Protein 2DT4 (pdb70)

Solvent-accessible surface area: 8906 Å² total; per-residue (Å²): 213,39,64,38,144,43,67,140,20,95,82,41,137,38,151,0,66,119,48,61,46,0,25,67,44,0,67,78,33,0,93,167,55,52,2,102,19,1,72,2,72,6,96,14,15,0,66,74,0,65,6,4,142,46,48,131,180,142,116,104,62,111,70,64,84,18,176,36,66,23,106,3,86,38,1,119,12,28,1,0,36,58,119,56,78,15,67,14,40,1,95,6,25,0,4,41,168,133,56,103,82,80,40,22,27,0,48,67,1,76,0,87,47,0,82,0,62,0,18,3,38,95,65,58,182,35,45,15,118,121,47,159,102,43,48,21,62,89,136,125,96,171,215

Radius of gyration: 15.53 Å; Cα contacts (8 Å, |Δi|>4): 347; chains: 1; bounding box: 41×27×38 Å

Organism: Pyrococcus horikoshii (strain ATCC 700860 / DSM 12428 / JCM 9974 / NBRC 100139 / OT-3) (NCBI:txid70601)

Structure (mmCIF, N/CA/C/O backbone):
data_2DT4
#
_entry.id   2DT4
#
_cell.length_a   53.922
_cell.length_b   53.922
_cell.length_c   159.181
_cell.angle_alpha   90.00
_cell.angle_beta   90.00
_cell.angle_gamma   120.00
#
_symmetry.space_group_name_H-M   'P 63 2 2'
#
loop_
_entity.id
_entity.type
_entity.pdbx_description
1 polymer 'Hypothetical protein PH0802'
2 non-polymer GLYCEROL
3 water water
#
loop_
_atom_site.group_PDB
_atom_site.id
_atom_site.type_symbol
_atom_site.label_atom_id
_atom_site.label_alt_id
_atom_site.label_comp_id
_atom_site.label_asym_id
_atom_site.label_entity_id
_atom_site.label_seq_id
_atom_site.pdbx_PDB_ins_code
_atom_site.Cartn_x
_atom_site.Cartn_y
_atom_site.Cartn_z
_atom_site.occupancy
_atom_site.B_iso_or_equiv
_atom_site.auth_seq_id
_atom_site.auth_comp_id
_atom_site.auth_asym_id
_atom_site.auth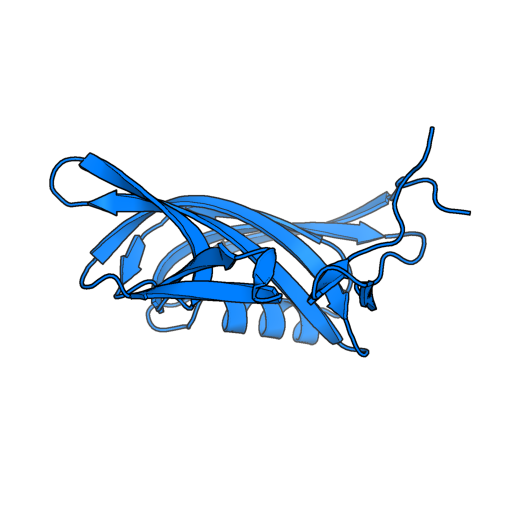_atom_id
_atom_site.pdbx_PDB_model_num
ATOM 1 N N . MET A 1 1 ? 20.089 44.926 77.313 1.00 27.09 1 MET A N 1
ATOM 2 C CA . MET A 1 1 ? 20.415 43.851 76.340 1.00 26.73 1 MET A CA 1
ATOM 3 C C . MET A 1 1 ? 19.127 43.197 75.855 1.00 24.59 1 MET A C 1
ATOM 4 O O . MET A 1 1 ? 18.278 42.860 76.688 1.00 26.24 1 MET A O 1
ATOM 9 N N . VAL A 1 2 ? 19.085 42.858 74.594 1.00 21.40 2 VAL A N 1
ATOM 10 C CA . VAL A 1 2 ? 17.918 42.169 74.047 1.00 19.00 2 VAL A CA 1
ATOM 11 C C . VAL A 1 2 ? 17.943 40.702 74.485 1.00 17.21 2 VAL A C 1
ATOM 12 O O . VAL A 1 2 ? 18.937 40.016 74.302 1.00 17.48 2 VAL A O 1
ATOM 16 N N . THR A 1 3 ? 16.863 40.223 75.082 1.00 14.74 3 THR A N 1
ATOM 17 C CA . THR A 1 3 ? 16.714 38.789 75.317 1.00 14.37 3 THR A CA 1
ATOM 18 C C . THR A 1 3 ? 15.623 38.146 74.489 1.00 13.36 3 THR A C 1
ATOM 19 O O . THR A 1 3 ? 15.629 36.953 74.330 1.00 15.42 3 THR A O 1
ATOM 23 N N . GLY A 1 4 ? 14.651 38.924 74.037 1.00 12.55 4 GLY A N 1
ATOM 24 C CA . GLY A 1 4 ? 13.551 38.388 73.291 1.00 11.55 4 GLY A CA 1
ATOM 25 C C . GLY A 1 4 ? 12.538 37.627 74.115 1.00 11.03 4 GLY A C 1
ATOM 26 O O . GLY A 1 4 ? 11.608 37.082 73.531 1.00 10.32 4 GLY A O 1
ATOM 27 N N . MET A 1 5 ? 12.696 37.585 75.445 1.00 11.15 5 MET A N 1
ATOM 28 C CA . MET A 1 5 ? 11.814 36.781 76.289 1.00 12.04 5 MET A CA 1
ATOM 29 C C . MET A 1 5 ? 10.766 37.686 76.965 1.00 11.48 5 MET A C 1
ATOM 30 O O . MET A 1 5 ? 11.074 38.776 77.500 1.00 12.44 5 MET A O 1
ATOM 35 N N . PHE A 1 6 ? 9.524 37.219 76.920 1.00 9.62 6 PHE A N 1
ATOM 36 C CA . PHE A 1 6 ? 8.372 37.950 77.427 1.00 9.65 6 PHE A CA 1
ATOM 37 C C . PHE A 1 6 ? 7.458 37.035 78.226 1.00 10.01 6 PHE A C 1
ATOM 38 O O . PHE A 1 6 ? 7.483 35.810 78.080 1.00 10.94 6 PHE A O 1
ATOM 46 N N . SER A 1 7 ? 6.626 37.646 79.059 1.00 9.56 7 SER A N 1
ATOM 47 C CA . SER A 1 7 ? 5.574 36.922 79.728 1.00 10.29 7 SER A CA 1
ATOM 48 C C . SER A 1 7 ? 4.284 37.057 78.936 1.00 9.93 7 SER A C 1
ATOM 49 O O . SER A 1 7 ? 4.080 38.007 78.147 1.00 9.97 7 SER A O 1
ATOM 52 N N . LEU A 1 8 ? 3.386 36.118 79.158 1.00 9.46 8 LEU A N 1
ATOM 53 C CA . LEU A 1 8 ? 2.112 36.120 78.431 1.00 9.54 8 LEU A CA 1
ATOM 54 C C . LEU A 1 8 ? 1.152 37.056 79.160 1.00 9.92 8 LEU A C 1
ATOM 55 O O . LEU A 1 8 ? 0.816 36.837 80.336 1.00 12.40 8 LEU A O 1
ATOM 60 N N . GLY A 1 9 ? 0.745 38.110 78.475 1.00 9.29 9 GLY A N 1
ATOM 61 C CA . GLY A 1 9 ? -0.289 38.990 78.961 1.00 8.52 9 GLY A CA 1
ATOM 62 C C . GLY A 1 9 ? -1.669 38.547 78.572 1.00 8.10 9 GLY A C 1
ATOM 63 O O . GLY A 1 9 ? -1.956 37.348 78.501 1.00 8.73 9 GLY A O 1
ATOM 64 N N . ARG A 1 10 ? -2.523 39.528 78.313 1.00 7.43 10 ARG A N 1
ATOM 65 C CA . ARG A 1 10 ? -3.916 39.295 77.989 1.00 7.76 10 ARG A CA 1
ATOM 66 C C . ARG A 1 10 ? -4.036 38.604 76.640 1.00 7.63 10 ARG A C 1
ATOM 67 O O . ARG A 1 10 ? -3.217 38.825 75.740 1.00 8.20 10 ARG A O 1
ATOM 75 N N . THR A 1 11 ? -5.056 37.773 76.539 1.00 7.96 11 THR A N 1
ATOM 76 C CA . THR A 1 11 ? -5.322 36.932 75.368 1.00 7.58 11 THR A CA 1
ATOM 77 C C . THR A 1 11 ? -6.726 37.252 74.811 1.00 6.77 11 THR A C 1
ATOM 78 O O . THR A 1 11 ? -7.682 37.396 75.570 1.00 7.61 11 THR A O 1
ATOM 82 N N . TYR A 1 12 ? -6.855 37.360 73.483 1.00 7.27 12 TYR A N 1
ATOM 83 C CA . TYR A 1 12 ? -8.098 37.740 72.847 1.00 7.54 12 TYR A CA 1
ATOM 84 C C . TYR A 1 12 ? -8.412 36.949 71.575 1.00 7.95 12 TYR A C 1
ATOM 85 O O . TYR A 1 12 ? -7.514 36.512 70.859 1.00 7.74 12 TYR A O 1
ATOM 94 N N . LEU A 1 13 ? -9.699 36.781 71.310 1.00 7.99 13 LEU A N 1
ATOM 95 C CA . LEU A 1 13 ? -10.200 36.147 70.099 1.00 7.19 13 LEU A CA 1
ATOM 96 C C . LEU A 1 13 ? -11.500 36.851 69.775 1.00 7.88 13 LEU A C 1
ATOM 97 O O . LEU A 1 13 ? -12.387 36.889 70.625 1.00 8.75 13 LEU A O 1
ATOM 102 N N . PHE A 1 14 ? -11.591 37.430 68.580 1.00 7.58 14 PHE A N 1
ATOM 103 C CA . PHE A 1 14 ? -12.727 38.287 68.250 1.00 7.63 14 PHE A CA 1
ATOM 104 C C . PHE A 1 14 ? -12.959 38.381 66.764 1.00 8.54 14 PHE A C 1
ATOM 105 O O . PHE A 1 14 ? -12.043 38.140 65.940 1.00 8.27 14 PHE A O 1
ATOM 113 N N . ARG A 1 15 ? -14.191 38.762 66.431 1.00 8.65 15 ARG A N 1
ATOM 114 C CA . ARG A 1 15 ? -14.536 39.118 65.080 1.00 8.92 15 ARG A CA 1
ATOM 115 C C . ARG A 1 15 ? -14.557 40.614 64.907 1.00 9.33 15 ARG A C 1
ATOM 116 O O . ARG A 1 15 ? -15.224 41.330 65.646 1.00 8.75 15 ARG A O 1
ATOM 124 N N . VAL A 1 16 ? -13.822 41.063 63.901 1.00 9.04 16 VAL A N 1
ATOM 125 C CA . VAL A 1 16 ? -13.753 42.463 63.545 1.00 9.28 16 VAL A CA 1
ATOM 126 C C . VAL A 1 16 ? -15.007 42.822 62.732 1.00 8.84 16 VAL A C 1
ATOM 127 O O . VAL A 1 16 ? -15.338 42.116 61.788 1.00 9.44 16 VAL A O 1
ATOM 131 N N . PRO A 1 17 ? -15.701 43.918 63.068 1.00 10.46 17 PRO A N 1
ATOM 132 C CA . PRO A 1 17 ? -16.876 44.317 62.290 1.00 11.86 17 PRO A CA 1
ATOM 133 C C . PRO A 1 17 ? -16.628 44.512 60.796 1.00 11.87 17 PRO A C 1
ATOM 134 O O . PRO A 1 17 ? -15.590 45.030 60.383 1.00 10.87 17 PRO A O 1
ATOM 138 N N . GLU A 1 18 ? -17.623 44.112 60.001 1.00 12.26 18 GLU A N 1
ATOM 139 C CA . GLU A 1 18 ? -17.642 44.380 58.564 1.00 12.86 18 GLU A CA 1
ATOM 140 C C . GLU A 1 18 ? -17.399 45.873 58.316 1.00 13.00 18 GLU A C 1
ATOM 141 O O . GLU A 1 18 ? -18.040 46.747 58.932 1.00 13.37 18 GLU A O 1
ATOM 147 N N . GLY A 1 19 ? -16.540 46.128 57.332 1.00 12.60 19 GLY A N 1
ATOM 148 C CA . GLY A 1 19 ? -16.239 47.490 56.932 1.00 12.63 19 GLY A CA 1
ATOM 149 C C . GLY A 1 19 ? -15.094 48.197 57.606 1.00 12.46 19 GLY A C 1
ATOM 150 O O . GLY A 1 19 ? -14.652 49.258 57.114 1.00 13.68 19 GLY A O 1
ATOM 151 N N . GLU A 1 20 ? -14.543 47.588 58.664 1.00 11.51 20 GLU A N 1
ATOM 152 C CA . GLU A 1 20 ? -13.366 48.193 59.285 1.00 11.56 20 GLU A CA 1
ATOM 153 C C . GLU A 1 20 ? -12.214 47.955 58.340 1.00 11.05 20 GLU A C 1
ATOM 154 O O . GLU A 1 20 ? -12.192 46.917 57.635 1.00 10.92 20 GLU A O 1
ATOM 160 N N . GLU A 1 21 ? -11.189 48.789 58.483 1.00 10.54 21 GLU A N 1
ATOM 161 C CA . GLU A 1 21 ? -9.929 48.520 57.785 1.00 10.05 21 GLU A CA 1
ATOM 162 C C . GLU A 1 21 ? -9.157 47.746 58.852 1.00 10.10 21 GLU A C 1
ATOM 163 O O . GLU A 1 21 ? -9.046 48.184 60.000 1.00 9.67 21 GLU A O 1
ATOM 169 N N . LEU A 1 22 ? -8.749 46.526 58.468 1.00 9.28 22 LEU A N 1
ATOM 170 C CA . LEU A 1 22 ? -8.166 45.621 59.463 1.00 9.70 22 LEU A CA 1
ATOM 171 C C . LEU A 1 22 ? -7.001 46.144 60.326 1.00 9.70 22 LEU A C 1
ATOM 172 O O . LEU A 1 22 ? -7.002 45.966 61.555 1.00 9.03 22 LEU A O 1
ATOM 177 N N . LEU A 1 23 ? -5.985 46.727 59.692 1.00 9.51 23 LEU A N 1
ATOM 178 C CA . LEU A 1 23 ? -4.815 47.224 60.430 1.00 10.47 23 LEU A CA 1
ATOM 179 C C . LEU A 1 23 ? -5.229 48.330 61.389 1.00 9.98 23 LEU A C 1
ATOM 180 O O . LEU A 1 23 ? -4.810 48.347 62.556 1.00 10.64 23 LEU A O 1
ATOM 185 N N . THR A 1 24 ? -6.100 49.211 60.903 1.00 9.98 24 THR A N 1
ATOM 186 C CA . THR A 1 24 ? -6.615 50.314 61.694 1.00 10.08 24 THR A CA 1
ATOM 187 C C . THR A 1 24 ? -7.344 49.803 62.904 1.00 10.00 24 THR A C 1
ATOM 188 O O . THR A 1 24 ? -7.098 50.265 64.011 1.00 10.10 24 THR A O 1
ATOM 192 N N . TYR A 1 25 ? -8.214 48.814 62.730 1.00 9.64 25 TYR A N 1
ATOM 193 C CA . TYR A 1 25 ? -8.976 48.290 63.852 1.00 9.21 25 TYR A CA 1
ATOM 194 C C . TYR A 1 25 ? -8.044 47.675 64.893 1.00 8.85 25 TYR A C 1
ATOM 195 O O . TYR A 1 25 ? -8.189 47.908 66.072 1.00 9.48 25 TYR A O 1
ATOM 204 N N . ILE A 1 26 ? -7.057 46.904 64.450 1.00 8.36 26 ILE A N 1
ATOM 205 C CA . ILE A 1 26 ? -6.208 46.215 65.404 1.00 8.86 26 ILE A CA 1
ATOM 206 C C . ILE A 1 26 ? -5.433 47.281 66.193 1.00 9.16 26 ILE A C 1
ATOM 207 O O . ILE A 1 26 ? -5.314 47.158 67.401 1.00 8.88 26 ILE A O 1
ATOM 212 N N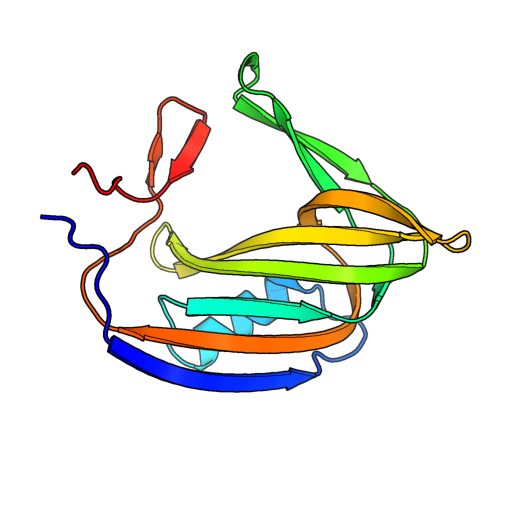 . LYS A 1 27 ? -4.946 48.329 65.521 1.00 9.60 27 LYS A N 1
ATOM 213 C CA . LYS A 1 27 ? -4.271 49.446 66.192 1.00 9.20 27 LYS A CA 1
ATOM 214 C C . LYS A 1 27 ? -5.172 50.111 67.236 1.00 8.66 27 LYS A C 1
ATOM 215 O O . LYS A 1 27 ? -4.769 50.310 68.398 1.00 9.27 27 LYS A O 1
ATOM 221 N N . ASN A 1 28 ? -6.405 50.428 66.836 1.00 8.98 28 ASN A N 1
ATOM 222 C CA . ASN A 1 28 ? -7.343 51.088 67.735 1.00 9.18 28 ASN A CA 1
ATOM 223 C C . ASN A 1 28 ? -7.738 50.201 68.927 1.00 9.18 28 ASN A C 1
ATOM 224 O O . ASN A 1 28 ? -7.941 50.683 70.059 1.00 9.81 28 ASN A O 1
ATOM 229 N N . PHE A 1 29 ? -7.896 48.911 68.653 1.00 9.02 29 PHE A N 1
ATOM 230 C CA . PHE A 1 29 ? -8.121 47.919 69.704 1.00 9.32 29 PHE A CA 1
ATOM 231 C C . PHE A 1 29 ? -6.958 48.005 70.743 1.00 8.80 29 PHE A C 1
ATOM 232 O O . PHE A 1 29 ? -7.203 48.085 71.959 1.00 8.73 29 PHE A O 1
ATOM 240 N N . CYS A 1 30 ? -5.716 47.943 70.275 1.00 8.73 30 CYS A N 1
ATOM 241 C CA . CYS A 1 30 ? -4.581 47.963 71.169 1.00 9.29 30 CYS A CA 1
ATOM 242 C C . CYS A 1 30 ? -4.530 49.298 71.916 1.00 10.60 30 CYS A C 1
ATOM 243 O O . CYS A 1 30 ? -4.220 49.309 73.079 1.00 9.98 30 CYS A O 1
ATOM 246 N N . LYS A 1 31 ? -4.863 50.411 71.264 1.00 11.02 31 LYS A N 1
ATOM 247 C CA . LYS A 1 31 ? -4.877 51.691 71.986 1.00 11.43 31 LYS A CA 1
ATOM 248 C C . LYS A 1 31 ? -5.859 51.683 73.130 1.00 12.06 31 LYS A C 1
ATOM 249 O O . LYS A 1 31 ? -5.528 52.125 74.250 1.00 13.47 31 LYS A O 1
ATOM 255 N N . LYS A 1 32 ? -7.050 51.168 72.866 1.00 12.32 32 LYS A N 1
ATOM 256 C CA . LYS A 1 32 ? -8.087 51.083 73.860 1.00 13.06 32 LYS A CA 1
ATOM 257 C C . LYS A 1 32 ? -7.667 50.200 75.022 1.00 12.06 32 LYS A C 1
ATOM 258 O O . LYS A 1 32 ? -7.864 50.555 76.189 1.00 13.11 32 LYS A O 1
ATOM 264 N N . GLU A 1 33 ? -7.078 49.052 74.718 1.00 10.55 33 GLU A N 1
ATOM 265 C CA . GLU A 1 33 ? -6.708 48.089 75.755 1.00 11.16 33 GLU A CA 1
ATOM 266 C C . GLU A 1 33 ? -5.395 48.417 76.451 1.00 10.86 33 GLU A C 1
ATOM 267 O O . GLU A 1 33 ? -5.017 47.744 77.414 1.00 10.92 33 GLU A O 1
ATOM 273 N N . GLY A 1 34 ? -4.664 49.397 75.957 1.00 9.85 34 GLY A N 1
ATOM 274 C CA . GLY A 1 34 ? -3.333 49.656 76.473 1.00 10.37 34 GLY A CA 1
ATOM 275 C C . GLY A 1 34 ? -2.342 48.535 76.168 1.00 10.37 34 GLY A C 1
ATOM 276 O O . GLY A 1 34 ? -1.490 48.183 77.001 1.00 11.31 34 GLY A O 1
ATOM 277 N N . ILE A 1 35 ? -2.457 47.950 74.971 1.00 9.96 35 ILE A N 1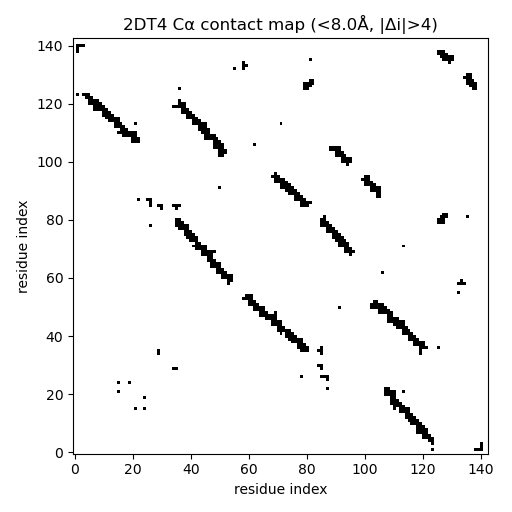
ATOM 278 C CA . ILE A 1 35 ? -1.518 46.943 74.523 1.00 9.69 35 ILE A CA 1
ATOM 279 C C . ILE A 1 35 ? -0.415 47.590 73.709 1.00 9.70 35 ILE A C 1
ATOM 280 O O . ILE A 1 35 ? -0.689 48.369 72.782 1.00 10.26 35 ILE A O 1
ATOM 285 N N . GLU A 1 36 ? 0.814 47.265 74.043 1.00 10.04 36 GLU A N 1
ATOM 286 C CA . GLU A 1 36 ? 1.973 47.781 73.349 1.00 11.46 36 GLU A CA 1
ATOM 287 C C . GLU A 1 36 ? 2.639 46.724 72.485 1.00 11.38 36 GLU A C 1
ATOM 288 O O . GLU A 1 36 ? 3.155 47.058 71.398 1.00 12.06 36 GLU A O 1
ATOM 294 N N . THR A 1 37 ? 2.695 45.481 72.978 1.00 9.54 37 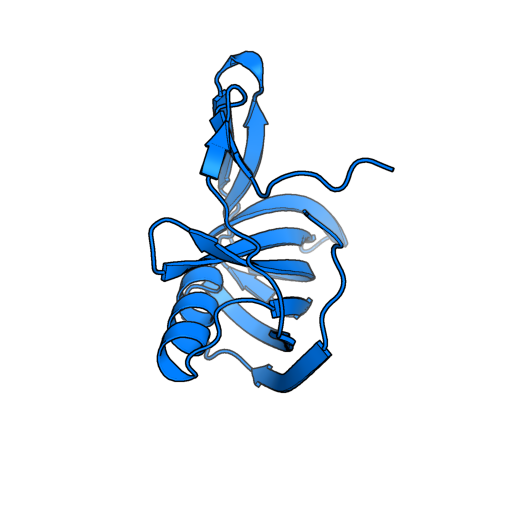THR A N 1
ATOM 295 C CA . THR A 1 37 ? 3.342 44.385 72.262 1.00 9.33 37 THR A CA 1
ATOM 296 C C . THR A 1 37 ? 2.414 43.177 72.186 1.00 8.83 37 THR A C 1
ATOM 297 O O . THR A 1 37 ? 1.861 42.780 73.187 1.00 8.47 37 THR A O 1
ATOM 301 N N . ALA A 1 38 ? 2.301 42.567 71.012 1.00 7.96 38 ALA A N 1
ATOM 302 C CA . ALA A 1 38 ? 1.455 41.389 70.844 1.00 8.15 38 ALA A CA 1
ATOM 303 C C . ALA A 1 38 ? 1.828 40.639 69.583 1.00 7.71 38 ALA A C 1
ATOM 304 O O . ALA A 1 38 ? 2.519 41.150 68.708 1.00 7.37 38 ALA A O 1
ATOM 306 N N . ILE A 1 39 ? 1.234 39.466 69.472 1.00 7.36 39 ILE A N 1
ATOM 307 C CA . ILE A 1 39 ? 1.368 38.657 68.274 1.00 8.30 39 ILE A CA 1
ATOM 308 C C . ILE A 1 39 ? -0.080 38.457 67.846 1.00 7.85 39 ILE A C 1
ATOM 309 O O . ILE A 1 39 ? -1.014 38.437 68.668 1.00 8.52 39 ILE A O 1
ATOM 314 N N . ILE A 1 40 ? -0.282 38.362 66.537 1.00 8.68 40 ILE A N 1
ATOM 315 C CA . ILE A 1 40 ? -1.596 38.185 65.949 1.00 8.79 40 ILE A CA 1
ATOM 316 C C . ILE A 1 40 ? -1.619 37.073 64.919 1.00 9.35 40 ILE A C 1
ATOM 317 O O . ILE A 1 40 ? -0.642 36.820 64.200 1.00 9.13 40 ILE A O 1
ATOM 322 N N . ASN A 1 41 ? -2.802 36.503 64.774 1.00 8.93 41 ASN A N 1
ATOM 323 C CA . ASN A 1 41 ? -2.987 35.514 63.713 1.00 10.92 41 ASN A CA 1
ATOM 324 C C . ASN A 1 41 ? -4.463 35.622 63.392 1.00 10.95 41 ASN A C 1
ATOM 325 O O . ASN A 1 41 ? -5.246 36.011 64.243 1.00 11.99 41 ASN A O 1
ATOM 330 N N . GLY A 1 42 ? -4.843 35.351 62.161 1.00 9.70 42 GLY A N 1
ATOM 331 C CA . GLY A 1 42 ? -6.248 35.297 61.847 1.00 11.12 42 GLY A CA 1
ATOM 332 C C . GLY A 1 42 ? -6.572 34.877 60.428 1.00 9.05 42 GLY A C 1
ATOM 333 O O . GLY A 1 42 ? -5.689 34.622 59.620 1.00 6.76 42 GLY A O 1
ATOM 334 N N . ILE A 1 43 ? -7.876 34.776 60.204 1.00 8.80 43 ILE A N 1
ATOM 335 C CA . ILE A 1 43 ? -8.483 34.357 58.949 1.00 8.71 43 ILE A CA 1
ATOM 336 C C . ILE A 1 43 ? -9.739 35.173 58.694 1.00 9.25 43 ILE A C 1
ATOM 337 O O . ILE A 1 43 ? -10.244 35.889 59.564 1.00 9.63 43 ILE A O 1
ATOM 342 N N . GLY A 1 44 ? -10.272 35.016 57.504 1.00 9.34 44 GLY A N 1
ATOM 343 C CA . GLY A 1 44 ? -11.544 35.606 57.146 1.00 10.00 44 GLY A CA 1
ATOM 344 C C . GLY A 1 44 ? -11.607 35.887 55.671 1.00 10.00 44 GLY A C 1
ATOM 345 O O . GLY A 1 44 ? -11.262 35.010 54.877 1.00 9.37 44 GLY A O 1
ATOM 346 N N . THR A 1 45 ? -12.115 37.070 55.326 1.00 9.90 45 THR A N 1
ATOM 347 C CA . THR A 1 45 ? -12.196 37.580 53.949 1.00 11.01 45 THR A CA 1
ATOM 348 C C . THR A 1 45 ? -11.990 39.089 53.968 1.00 10.58 45 THR A C 1
ATOM 349 O O . THR A 1 45 ? -12.598 39.807 54.775 1.00 10.28 45 THR A O 1
ATOM 353 N N . LEU A 1 46 ? -11.130 39.572 53.080 1.00 9.65 46 LEU A N 1
ATOM 354 C CA . LEU A 1 46 ? -10.938 41.005 52.869 1.00 9.71 46 LEU A CA 1
ATOM 355 C C . LEU A 1 46 ? -11.442 41.428 51.513 1.00 9.81 46 LEU A C 1
ATOM 356 O O . LEU A 1 46 ? -11.430 40.649 50.554 1.00 10.86 46 LEU A O 1
ATOM 361 N N . LYS A 1 47 ? -11.847 42.695 51.415 1.00 9.84 47 LYS A N 1
ATOM 362 C CA . LYS A 1 47 ? -12.253 43.291 50.141 1.00 10.23 47 LYS A CA 1
ATOM 363 C C . LYS A 1 47 ? -11.277 44.365 49.707 1.00 10.80 47 LYS A C 1
ATOM 364 O O . LYS A 1 47 ? -10.845 45.188 50.514 1.00 10.96 47 LYS A O 1
ATOM 370 N N . ASN A 1 48 ? -10.924 44.338 48.415 1.00 10.78 48 ASN A N 1
ATOM 371 C CA . ASN A 1 48 ? -9.940 45.238 47.845 1.00 10.60 48 ASN A CA 1
ATOM 372 C C . ASN A 1 48 ? -8.653 45.373 48.676 1.00 10.69 48 ASN A C 1
ATOM 373 O O . ASN A 1 48 ? -8.212 46.508 48.956 1.00 11.46 48 ASN A O 1
ATOM 378 N N . PRO A 1 49 ? -8.050 44.246 49.078 1.00 9.62 49 PRO A N 1
ATOM 379 C CA . PRO A 1 49 ? -6.817 44.326 49.866 1.00 9.32 49 PRO A CA 1
ATOM 380 C C . PRO A 1 49 ? -5.666 44.890 49.040 1.00 9.72 49 PRO A C 1
ATOM 381 O O . PRO A 1 49 ? -5.561 44.644 47.846 1.00 10.67 49 PRO A O 1
ATOM 385 N N . LYS A 1 50 ? -4.821 45.661 49.699 1.00 9.42 50 LYS A N 1
ATOM 386 C CA . LYS A 1 50 ? -3.571 46.117 49.097 1.00 10.02 50 LYS A CA 1
ATOM 387 C C . LYS A 1 50 ? -2.436 45.391 49.782 1.00 10.08 50 LYS A C 1
ATOM 388 O O . LYS A 1 50 ? -2.365 45.398 51.018 1.00 10.22 50 LYS A O 1
ATOM 394 N N . ILE A 1 51 ? -1.546 44.797 48.976 1.00 9.54 51 ILE A N 1
ATOM 395 C CA . ILE A 1 51 ? -0.382 44.083 49.505 1.00 9.37 51 ILE A CA 1
ATOM 396 C C . ILE A 1 51 ? 0.890 44.786 49.035 1.00 10.14 51 ILE A C 1
ATOM 397 O O . ILE A 1 51 ? 0.872 45.524 48.059 1.00 11.01 51 ILE A O 1
ATOM 402 N N . GLY A 1 52 ? 1.965 44.537 49.747 1.00 9.74 52 GLY A N 1
ATOM 403 C CA . GLY A 1 52 ? 3.259 45.132 49.470 1.00 9.85 52 GLY A CA 1
ATOM 404 C C . GLY A 1 52 ? 4.393 44.139 49.359 1.00 9.58 52 GLY A C 1
ATOM 405 O O . GLY A 1 52 ? 4.452 43.154 50.088 1.00 9.93 52 GLY A O 1
ATOM 406 N N . TYR A 1 53 ? 5.303 44.418 48.421 1.00 9.44 53 TYR A N 1
ATOM 407 C CA . TYR A 1 53 ? 6.567 43.712 48.240 1.00 9.50 53 TYR A CA 1
ATOM 408 C C . TYR A 1 53 ? 7.667 44.758 48.388 1.00 9.66 53 TYR A C 1
ATOM 409 O O . TYR A 1 53 ? 7.674 45.763 47.646 1.00 10.59 53 TYR A O 1
ATOM 418 N N . PHE A 1 54 ? 8.574 44.589 49.339 1.00 9.28 54 PHE A N 1
ATOM 419 C CA . PHE A 1 54 ? 9.563 45.640 49.607 1.00 10.65 54 PHE A CA 1
ATOM 420 C C . PHE A 1 54 ? 10.639 45.647 48.520 1.00 11.31 54 PHE A C 1
ATOM 421 O O . PHE A 1 54 ? 11.177 44.601 48.164 1.00 12.69 54 PHE A O 1
ATOM 429 N N . LEU A 1 55 ? 10.955 46.859 48.053 1.00 12.49 55 LEU A N 1
ATOM 430 C CA . LEU A 1 55 ? 12.006 47.080 47.070 1.00 14.04 55 LEU A CA 1
ATOM 431 C C . LEU A 1 55 ? 13.195 47.690 47.781 1.00 14.93 55 LEU A C 1
ATOM 432 O O . LEU A 1 55 ? 13.207 48.873 48.105 1.00 15.72 55 LEU A O 1
ATOM 437 N N . GLU A 1 56 ? 14.188 46.857 48.033 1.00 16.16 56 GLU A N 1
ATOM 438 C CA . GLU A 1 56 ? 15.322 47.200 48.874 1.00 18.92 56 GLU A CA 1
ATOM 439 C C . GLU A 1 56 ? 16.105 48.370 48.289 1.00 20.32 56 GLU A C 1
ATOM 440 O O . GLU A 1 56 ? 16.521 49.282 49.023 1.00 21.08 56 GLU A O 1
ATOM 446 N N . GLU A 1 57 ? 16.278 48.365 46.972 1.00 21.23 57 GLU A N 1
ATOM 447 C CA . GLU A 1 57 ? 17.028 49.440 46.323 1.00 23.09 57 GLU A CA 1
ATOM 448 C C . GLU A 1 57 ? 16.316 50.791 46.446 1.00 22.84 57 GLU A C 1
ATOM 449 O O . GLU A 1 57 ? 16.982 51.815 46.598 1.00 24.61 57 GLU A O 1
ATOM 455 N N . LYS A 1 58 ? 14.989 50.795 46.412 1.00 21.47 58 LYS A N 1
ATOM 456 C CA . LYS A 1 58 ? 14.176 52.007 46.538 1.00 21.50 58 LYS A CA 1
ATOM 457 C C . LYS A 1 58 ? 13.801 52.355 47.974 1.00 20.12 58 LYS A C 1
ATOM 458 O O . LYS A 1 58 ? 13.255 53.423 48.219 1.00 20.53 58 LYS A O 1
ATOM 464 N N . LYS A 1 59 ? 14.067 51.445 48.914 1.00 18.55 59 LYS A N 1
ATOM 465 C CA . LYS A 1 59 ? 13.678 51.646 50.318 1.00 17.77 59 LYS A CA 1
ATOM 466 C C . LYS A 1 59 ? 12.195 51.974 50.501 1.00 17.56 59 LYS A C 1
ATOM 467 O O . LYS A 1 59 ? 11.824 52.792 51.330 1.00 17.38 59 LYS A O 1
ATOM 473 N N . GLU A 1 60 ? 11.332 51.301 49.732 1.00 17.34 60 GLU A N 1
ATOM 474 C CA . GLU A 1 60 ? 9.894 51.449 49.873 1.00 16.78 60 GLU A CA 1
ATOM 475 C C . GLU A 1 60 ? 9.192 50.215 49.336 1.00 15.37 60 GLU A C 1
ATOM 476 O O . GLU A 1 60 ? 9.796 49.421 48.645 1.00 13.79 60 GLU A O 1
ATOM 482 N N . TYR A 1 61 ? 7.908 50.103 49.668 1.00 14.85 61 TYR A N 1
ATOM 483 C CA . TYR A 1 61 ? 7.110 48.978 49.191 1.00 13.76 61 TYR A CA 1
ATOM 484 C C . TYR A 1 61 ? 6.499 49.284 47.899 1.00 13.90 61 TYR A C 1
ATOM 485 O O . TYR A 1 61 ? 5.919 50.337 47.695 1.00 14.86 61 TYR A O 1
ATOM 494 N N . LYS A 1 62 ? 6.464 48.239 47.077 1.00 12.92 62 LYS A N 1
ATOM 495 C CA . LYS A 1 62 ? 5.710 48.231 45.793 1.00 12.83 62 LYS A CA 1
ATOM 496 C C . LYS A 1 62 ? 4.340 47.789 46.276 1.00 12.49 62 LYS A C 1
ATOM 497 O O . LYS A 1 62 ? 4.196 46.747 46.924 1.00 13.20 62 LYS A O 1
ATOM 503 N N . VAL A 1 63 ? 3.337 48.573 45.961 1.00 11.38 63 VAL A N 1
ATOM 504 C CA . VAL A 1 63 ? 1.993 48.315 46.435 1.00 11.86 63 VAL A CA 1
ATOM 505 C C . VAL A 1 63 ? 1.181 47.756 45.274 1.00 11.42 63 VAL A C 1
ATOM 506 O O . VAL A 1 63 ? 1.129 48.349 44.177 1.00 11.87 63 VAL A O 1
ATOM 510 N N . ILE A 1 64 ? 0.587 46.584 45.498 1.00 11.20 64 ILE A N 1
ATOM 511 C CA . ILE A 1 64 ? -0.258 45.914 44.529 1.00 11.29 64 ILE A CA 1
ATOM 512 C C . ILE A 1 64 ? -1.714 45.954 45.026 1.00 11.49 64 ILE A C 1
ATOM 513 O O . ILE A 1 64 ? -2.046 45.310 46.035 1.00 10.07 64 ILE A O 1
ATOM 518 N N . PRO A 1 65 ? -2.562 46.750 44.386 1.00 10.32 65 PRO A N 1
ATOM 519 C CA . PRO A 1 65 ? -3.967 46.861 44.814 1.00 10.92 65 PRO A CA 1
ATOM 520 C C . PRO A 1 65 ? -4.847 45.788 44.201 1.00 11.25 65 PRO A C 1
ATOM 521 O O . PRO A 1 65 ? -5.065 45.784 42.988 1.00 13.58 65 PRO A O 1
ATOM 525 N N . LEU A 1 66 ? -5.345 44.873 45.001 1.00 10.17 66 LEU A N 1
ATOM 526 C CA . LEU A 1 66 ? -6.235 43.844 44.502 1.00 10.14 66 LEU A CA 1
ATOM 527 C C . LEU A 1 66 ? -7.660 44.363 44.552 1.00 11.45 66 LEU A C 1
ATOM 528 O O . LEU A 1 66 ? -7.949 45.339 45.259 1.00 11.83 66 LEU A O 1
ATOM 533 N N . LYS A 1 67 ? -8.550 43.700 43.818 1.00 12.29 67 LYS A N 1
ATOM 534 C CA . LYS A 1 67 ? -9.949 44.065 43.753 1.00 12.95 67 LYS A CA 1
ATOM 535 C C . LYS A 1 67 ? -10.879 42.906 44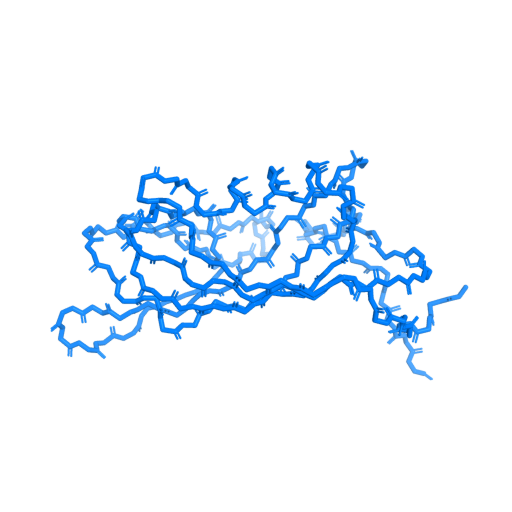.062 1.00 12.49 67 LYS A C 1
ATOM 536 O O . LYS A 1 67 ? -10.634 41.752 43.691 1.00 13.48 67 LYS A O 1
ATOM 542 N N . GLY A 1 68 ? -11.956 43.234 44.762 1.00 11.99 68 GLY A N 1
ATOM 543 C CA . GLY A 1 68 ? -12.979 42.275 45.110 1.00 11.46 68 GLY A CA 1
ATOM 544 C C . GLY A 1 68 ? -12.631 41.496 46.363 1.00 10.25 68 GLY A C 1
ATOM 545 O O . GLY A 1 68 ? -11.734 41.863 47.119 1.00 11.61 68 GLY A O 1
ATOM 546 N N . SER A 1 69 ? -13.395 40.449 46.614 1.00 11.56 69 SER A N 1
ATOM 547 C CA . SER A 1 69 ? -13.248 39.637 47.806 1.00 10.85 69 SER A CA 1
ATOM 548 C C . SER A 1 69 ? -12.155 38.587 47.623 1.00 9.86 69 SER A C 1
ATOM 549 O O . SER A 1 69 ? -12.107 37.888 46.624 1.00 11.00 69 SER A O 1
ATOM 552 N N . TYR A 1 70 ? -11.280 38.521 48.612 1.00 9.07 70 TYR A N 1
ATOM 553 C CA . TYR A 1 70 ? -10.274 37.488 48.706 1.00 8.14 70 TYR A CA 1
ATOM 554 C C . TYR A 1 70 ? -10.416 36.781 50.034 1.00 8.30 70 TYR A C 1
ATOM 555 O O . TYR A 1 70 ? -10.554 37.438 51.093 1.00 8.92 70 TYR A O 1
ATOM 564 N N . GLU A 1 71 ? -10.327 35.458 50.020 1.00 7.87 71 GLU A N 1
ATOM 565 C CA . GLU A 1 71 ? -10.258 34.696 51.264 1.00 8.79 71 GLU A CA 1
ATOM 566 C C . GLU A 1 71 ? -8.937 35.044 51.986 1.00 9.13 71 GLU A C 1
ATOM 567 O O . GLU A 1 71 ? -7.837 35.003 51.392 1.00 8.15 71 GLU A O 1
ATOM 573 N N . LEU A 1 72 ? -9.050 35.421 53.249 1.00 8.80 72 LEU A N 1
ATOM 574 C CA . LEU A 1 72 ? -7.894 35.731 54.081 1.00 8.78 72 LEU A CA 1
ATOM 575 C C . LEU A 1 72 ? -7.424 34.403 54.663 1.00 9.04 72 LEU A C 1
ATOM 576 O O . LEU A 1 72 ? -7.934 33.937 55.661 1.00 8.20 72 LEU A O 1
ATOM 581 N N . ILE A 1 73 ? -6.485 33.770 53.960 1.00 8.21 73 ILE A N 1
ATOM 582 C CA . ILE A 1 73 ? -6.033 32.432 54.278 1.00 8.72 73 ILE A CA 1
ATOM 583 C C . ILE A 1 73 ? -5.124 32.452 55.496 1.00 9.06 73 ILE A C 1
ATOM 584 O O . ILE A 1 73 ? -5.268 31.633 56.398 1.00 8.74 73 ILE A O 1
ATOM 589 N N . SER A 1 74 ? -4.273 33.463 55.561 1.00 8.83 74 SER A N 1
ATOM 590 C CA . SER A 1 74 ? -3.446 33.665 56.736 1.00 9.96 74 SER A CA 1
ATOM 591 C C . SER A 1 74 ? -3.186 35.121 56.927 1.00 9.99 74 SER A C 1
ATOM 592 O O . SER A 1 74 ? -2.927 35.792 55.971 1.00 9.76 74 SER A O 1
ATOM 595 N N . LEU A 1 75 ? -3.218 35.483 58.295 1.00 10.05 75 LEU A N 1
ATOM 596 C CA . LEU A 1 75 ? -2.734 36.754 58.666 1.00 9.45 75 LEU A CA 1
ATOM 597 C C . LEU A 1 75 ? -1.828 36.362 59.795 1.00 9.78 75 LEU A C 1
ATOM 598 O O . LEU A 1 75 ? -2.243 35.644 60.691 1.00 9.52 75 LEU A O 1
ATOM 603 N N . ILE A 1 76 ? -0.588 36.855 59.752 1.00 8.70 76 ILE A N 1
ATOM 604 C CA . ILE A 1 76 ? 0.369 36.569 60.808 1.00 8.54 76 ILE A CA 1
ATOM 605 C C . ILE A 1 76 ? 1.062 37.873 60.996 1.00 8.14 76 ILE A C 1
ATOM 606 O O . ILE A 1 76 ? 1.434 38.514 60.026 1.00 8.21 76 ILE A O 1
ATOM 611 N N . GLY A 1 77 ? 1.251 38.287 62.230 1.00 7.99 77 GLY A N 1
ATOM 612 C CA . GLY A 1 77 ? 1.978 39.511 62.443 1.00 9.37 77 GLY A CA 1
ATOM 613 C C . GLY A 1 77 ? 2.161 39.861 63.893 1.00 9.06 77 GLY A C 1
ATOM 614 O O . GLY A 1 77 ? 2.051 39.017 64.767 1.00 8.57 77 GLY A O 1
ATOM 615 N N . ASN A 1 78 ? 2.439 41.134 64.134 1.00 9.40 78 ASN A N 1
ATOM 616 C CA . ASN A 1 78 ? 2.737 41.558 65.487 1.00 8.26 78 ASN A CA 1
ATOM 617 C C . ASN A 1 78 ? 2.360 43.018 65.694 1.00 8.43 78 ASN A C 1
ATOM 618 O O . ASN A 1 78 ? 2.136 43.766 64.741 1.00 8.85 78 ASN A O 1
ATOM 623 N N . VAL A 1 79 ? 2.271 43.390 66.967 1.00 8.41 79 VAL A N 1
ATOM 624 C CA . VAL A 1 79 ? 2.053 44.763 67.425 1.00 8.62 79 VAL A CA 1
ATOM 625 C C . VAL A 1 79 ? 3.266 45.135 68.277 1.00 8.71 79 VAL A C 1
ATOM 626 O O . VAL A 1 79 ? 3.734 44.336 69.101 1.00 9.27 79 VAL A O 1
ATOM 630 N N . SER A 1 80 ? 3.800 46.328 68.045 1.00 8.27 80 SER A N 1
ATOM 631 C CA . SER A 1 80 ? 4.932 46.817 68.828 1.00 8.59 80 SER A CA 1
ATOM 632 C C . SER A 1 80 ? 4.963 48.320 68.772 1.00 8.38 80 SER A C 1
ATOM 633 O O . SER A 1 80 ? 4.382 48.920 67.904 1.00 9.70 80 SER A O 1
ATOM 636 N N . LEU A 1 81 ? 5.611 48.919 69.743 1.00 9.51 81 LEU A N 1
ATOM 637 C CA . LEU A 1 81 ? 5.730 50.370 69.792 1.00 10.89 81 LEU A CA 1
ATOM 638 C C . LEU A 1 81 ? 6.502 50.931 68.603 1.00 10.28 81 LEU A C 1
ATOM 639 O O . LEU A 1 81 ? 7.556 50.429 68.251 1.00 10.31 81 LEU A O 1
ATOM 644 N N . LYS A 1 82 ? 5.960 51.970 67.982 1.00 10.63 82 LYS A N 1
ATOM 645 C CA . LYS A 1 82 ? 6.669 52.740 66.967 1.00 12.42 82 LYS A CA 1
ATOM 646 C C . LYS A 1 82 ? 6.260 54.196 67.160 1.00 13.24 82 LYS A C 1
ATOM 647 O O . LYS A 1 82 ? 5.071 54.526 67.157 1.00 1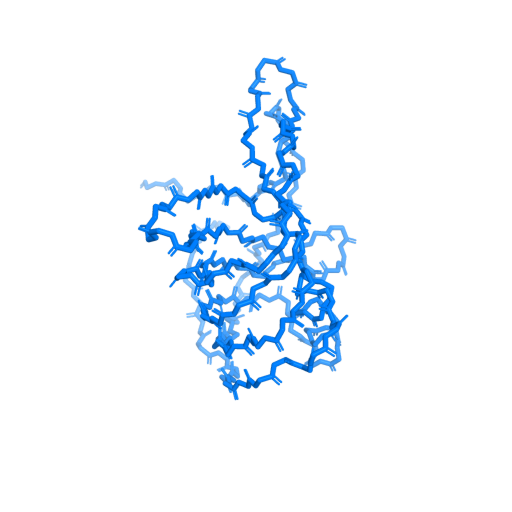3.22 82 LYS A O 1
ATOM 653 N N . ASP A 1 83 ? 7.273 55.046 67.345 1.00 15.39 83 ASP A N 1
ATOM 654 C CA . ASP A 1 83 ? 7.051 56.466 67.581 1.00 17.64 83 ASP A CA 1
ATOM 655 C C . ASP A 1 83 ? 5.975 56.718 68.662 1.00 17.23 83 ASP A C 1
ATOM 656 O O . ASP A 1 83 ? 5.108 57.577 68.494 1.00 18.82 83 ASP A O 1
ATOM 661 N N . GLY A 1 84 ? 5.981 55.923 69.724 1.00 17.54 84 GLY A N 1
ATOM 662 C CA . GLY A 1 84 ? 5.131 56.178 70.883 1.00 17.92 84 GLY A CA 1
ATOM 663 C C . GLY A 1 84 ? 3.753 55.543 70.882 1.00 17.66 84 GLY A C 1
ATOM 664 O O . GLY A 1 84 ? 2.979 55.733 71.825 1.00 19.36 84 GLY A O 1
ATOM 665 N N . GLU A 1 85 ? 3.426 54.829 69.806 1.00 16.14 85 GLU A N 1
ATOM 666 C CA . GLU A 1 85 ? 2.096 54.279 69.631 1.00 15.65 85 GLU A CA 1
ATOM 667 C C . GLU A 1 85 ? 2.178 52.817 69.204 1.00 13.09 85 GLU A C 1
ATOM 668 O O . GLU A 1 85 ? 3.131 52.412 68.508 1.00 12.40 85 GLU A O 1
ATOM 674 N N . PRO A 1 86 ? 1.176 52.020 69.554 1.00 12.50 86 PRO A N 1
ATOM 675 C CA . PRO A 1 86 ? 1.171 50.649 69.037 1.00 11.13 86 PRO A CA 1
ATOM 676 C C . PRO A 1 86 ? 1.072 50.674 67.526 1.00 10.53 86 PRO A C 1
ATOM 677 O O . PRO A 1 86 ? 0.276 51.445 66.953 1.00 11.10 86 PRO A O 1
ATOM 681 N N . PHE A 1 87 ? 1.855 49.813 66.881 1.00 8.73 87 PHE A N 1
ATOM 682 C CA . PHE A 1 87 ? 2.000 49.752 65.441 1.00 8.83 87 PHE A CA 1
ATOM 683 C C . PHE A 1 87 ? 1.861 48.284 64.981 1.00 9.46 87 PHE A C 1
ATOM 684 O O . PHE A 1 87 ? 2.488 47.374 65.534 1.00 10.01 87 PHE A O 1
ATOM 692 N N . VAL A 1 88 ? 1.010 48.080 63.985 1.00 9.79 88 VAL A N 1
ATOM 693 C CA . VAL A 1 88 ? 0.638 46.748 63.516 1.00 10.27 88 VAL A CA 1
ATOM 694 C C . VAL A 1 88 ? 1.397 46.420 62.230 1.00 11.07 88 VAL A C 1
ATOM 695 O O . VAL A 1 88 ? 1.371 47.184 61.262 1.00 13.30 88 VAL A O 1
ATOM 699 N N . HIS A 1 89 ? 2.105 45.289 62.239 1.00 10.46 89 HIS A N 1
ATOM 700 C CA . HIS A 1 89 ? 2.838 44.812 61.066 1.00 10.27 89 HIS A CA 1
ATOM 701 C C . HIS A 1 89 ? 2.374 43.408 60.800 1.00 10.35 89 HIS A C 1
ATOM 702 O O . HIS A 1 89 ? 2.515 42.541 61.654 1.00 11.11 89 HIS A O 1
ATOM 709 N N . ALA A 1 90 ? 1.800 43.181 59.626 1.00 9.66 90 ALA A N 1
ATOM 710 C CA . ALA A 1 90 ? 1.325 41.847 59.272 1.00 8.74 90 ALA A CA 1
ATOM 711 C C . ALA A 1 90 ? 1.504 41.510 57.809 1.00 8.47 90 ALA A C 1
ATOM 712 O O . ALA A 1 90 ? 1.553 42.384 56.958 1.00 9.67 90 ALA A O 1
ATOM 714 N N . HIS A 1 91 ? 1.571 40.219 57.520 1.00 7.53 91 HIS A N 1
ATOM 715 C CA . HIS A 1 91 ? 1.629 39.693 56.150 1.00 7.43 91 HIS A CA 1
ATOM 716 C C . HIS A 1 91 ? 0.416 38.815 55.954 1.00 7.26 91 HIS A C 1
ATOM 717 O O . HIS A 1 91 ? -0.097 38.228 56.902 1.00 7.78 91 HIS A O 1
ATOM 724 N N . VAL A 1 92 ? -0.060 38.798 54.708 1.00 8.23 92 VAL A N 1
ATOM 725 C CA . VAL A 1 92 ? -1.289 38.019 54.414 1.00 7.86 92 VAL A CA 1
ATOM 726 C C . VAL A 1 92 ? -1.113 37.163 53.180 1.00 7.68 92 VAL A C 1
ATOM 727 O O . VAL A 1 92 ? -0.383 37.512 52.256 1.00 7.86 92 VAL A O 1
ATOM 731 N N . SER A 1 93 ? -1.879 36.066 53.166 1.00 7.45 93 SER A N 1
ATOM 732 C CA . SER A 1 93 ? -1.998 35.213 51.999 1.00 8.62 93 SER A CA 1
ATOM 733 C C . SER A 1 93 ? -3.513 35.276 51.733 1.00 7.98 93 SER A C 1
ATOM 734 O O . SER A 1 93 ? -4.347 35.240 52.671 1.00 7.97 93 SER A O 1
ATOM 737 N N . LEU A 1 94 ? -3.811 35.534 50.463 1.00 8.46 94 LEU A N 1
ATOM 738 C CA . LEU A 1 94 ? -5.156 35.792 49.997 1.00 9.25 94 LEU A CA 1
ATOM 739 C C . LEU A 1 94 ? -5.561 34.894 48.847 1.00 9.36 94 LEU A C 1
ATOM 740 O O . LEU A 1 94 ? -4.834 34.774 47.843 1.00 9.70 94 LEU A O 1
ATOM 745 N N . GLY A 1 95 ? -6.728 34.277 48.973 1.00 8.83 95 GLY A N 1
ATOM 746 C CA . GLY A 1 95 ? -7.232 33.366 47.968 1.00 8.68 95 GLY A CA 1
ATOM 747 C C . GLY A 1 95 ? -8.280 33.963 47.070 1.00 9.01 95 GLY A C 1
ATOM 748 O O . GLY A 1 95 ? -9.267 34.552 47.516 1.00 10.26 95 GLY A O 1
ATOM 749 N N . ASN A 1 96 ? -8.108 33.753 45.776 1.00 9.11 96 ASN A N 1
ATOM 750 C CA . ASN A 1 96 ? -9.073 34.247 44.807 1.00 9.69 96 ASN A CA 1
ATOM 751 C C . ASN A 1 96 ? -10.109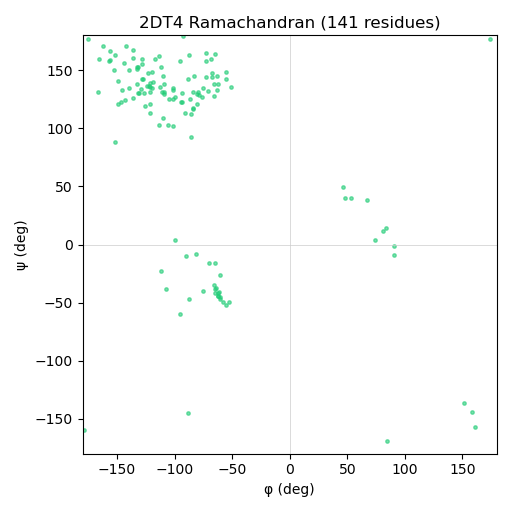 33.181 44.495 1.00 9.97 96 ASN A C 1
ATOM 752 O O . ASN A 1 96 ? -10.124 32.110 45.098 1.00 8.97 96 ASN A O 1
ATOM 757 N N . GLU A 1 97 ? -11.049 33.555 43.621 1.00 11.58 97 GLU A N 1
ATOM 758 C CA . GLU A 1 97 ? -12.193 32.700 43.351 1.00 12.70 97 GLU A CA 1
ATOM 759 C C . GLU A 1 97 ? -11.884 31.364 42.692 1.00 12.01 97 GLU A C 1
ATOM 760 O O . GLU A 1 97 ? -12.711 30.467 42.670 1.00 13.72 97 GLU A O 1
ATOM 766 N N . GLU A 1 98 ? -10.681 31.239 42.146 1.00 11.52 98 GLU A N 1
ATOM 767 C CA . GLU A 1 98 ? -10.195 29.982 41.618 1.00 11.58 98 GLU A CA 1
ATOM 768 C C . GLU A 1 98 ? -9.265 29.266 42.573 1.00 10.88 98 GLU A C 1
ATOM 769 O O . GLU A 1 98 ? -8.712 28.263 42.210 1.00 11.85 98 GLU A O 1
ATOM 775 N N . GLY A 1 99 ? -9.069 29.806 43.771 1.00 10.21 99 GLY A N 1
ATOM 776 C CA . GLY A 1 99 ? -8.203 29.198 44.762 1.00 9.87 99 GLY A CA 1
ATOM 777 C C . GLY A 1 99 ? -6.719 29.468 44.562 1.00 10.21 99 GLY A C 1
ATOM 778 O O . GLY A 1 99 ? -5.903 28.831 45.206 1.00 10.93 99 GLY A O 1
ATOM 779 N N . ILE A 1 100 ? -6.367 30.405 43.684 1.00 10.12 100 ILE A N 1
ATOM 780 C CA . ILE A 1 100 ? -4.973 30.829 43.559 1.00 11.05 100 ILE A CA 1
ATOM 781 C C . ILE A 1 100 ? -4.645 31.869 44.615 1.00 10.16 100 ILE A C 1
ATOM 782 O O . ILE A 1 100 ? -5.473 32.695 44.977 1.00 10.93 100 ILE A O 1
ATOM 787 N N . VAL A 1 101 ? -3.411 31.822 45.114 1.00 10.11 101 VAL A N 1
ATOM 788 C CA . VAL A 1 101 ? -3.030 32.626 46.287 1.00 9.37 101 VAL A CA 1
ATOM 789 C C . VAL A 1 101 ? -2.060 33.742 45.901 1.00 8.79 101 VAL A C 1
ATOM 790 O O . VAL A 1 101 ? -1.071 33.506 45.206 1.00 8.79 101 VAL A O 1
ATOM 794 N N . PHE A 1 102 ? -2.400 34.936 46.372 1.00 7.93 102 PHE A N 1
ATOM 795 C CA . PHE A 1 102 ? -1.602 36.128 46.304 1.00 8.53 102 PHE A CA 1
ATOM 796 C C . PHE A 1 102 ? -1.200 36.513 47.712 1.00 8.92 102 PHE A C 1
ATOM 797 O O . PHE A 1 102 ? -1.832 36.122 48.695 1.00 9.49 102 PHE A O 1
ATOM 805 N N . GLY A 1 103 ? -0.185 37.348 47.842 1.00 8.81 103 GLY A N 1
ATOM 806 C CA . GLY A 1 103 ? 0.154 37.795 49.162 1.00 8.76 103 GLY A CA 1
ATOM 807 C C . GLY A 1 103 ? 1.394 38.631 49.262 1.00 8.69 103 GLY A C 1
ATOM 808 O O . GLY A 1 103 ? 2.170 38.802 48.298 1.00 8.75 103 GLY A O 1
ATOM 809 N N . GLY A 1 104 ? 1.639 39.076 50.492 1.00 7.98 104 GLY A N 1
ATOM 810 C CA . GLY A 1 104 ? 2.782 39.901 50.786 1.00 8.85 104 GLY A CA 1
ATOM 811 C C . GLY A 1 104 ? 2.539 40.614 52.101 1.00 8.21 104 GLY A C 1
ATOM 812 O O . GLY A 1 104 ? 1.698 40.188 52.899 1.00 8.85 104 GLY A O 1
ATOM 813 N N . HIS A 1 105 ? 3.221 41.735 52.315 1.00 8.84 105 HIS A N 1
ATOM 814 C CA . HIS A 1 105 ? 2.951 42.597 53.451 1.00 9.14 105 HIS A CA 1
ATOM 815 C C . HIS A 1 105 ? 1.553 43.183 53.301 1.00 8.93 105 HIS A C 1
ATOM 816 O O . HIS A 1 105 ? 1.184 43.606 52.209 1.00 9.98 105 HIS A O 1
ATOM 823 N N . LEU A 1 106 ? 0.763 43.261 54.377 1.00 8.47 106 LEU A N 1
ATOM 824 C CA . LEU A 1 106 ? -0.554 43.865 54.290 1.00 8.58 106 LEU A CA 1
ATOM 825 C C . LEU A 1 106 ? -0.420 45.375 54.432 1.00 8.62 106 LEU A C 1
ATOM 826 O O . LEU A 1 106 ? 0.022 45.866 55.452 1.00 9.84 106 LEU A O 1
ATOM 831 N N . VAL A 1 107 ? -0.788 46.087 53.378 1.00 9.53 107 VAL A N 1
ATOM 832 C CA . VAL A 1 107 ? -0.774 47.546 53.357 1.00 10.42 107 VAL A CA 1
ATOM 833 C C . VAL A 1 107 ? -2.098 48.085 53.887 1.00 10.91 107 VAL A C 1
ATOM 834 O O . VAL A 1 107 ? -2.100 48.975 54.743 1.00 13.21 107 VAL A O 1
ATOM 838 N N . GLU A 1 108 ? -3.212 47.534 53.404 1.00 11.79 108 GLU A N 1
ATOM 839 C CA . GLU A 1 108 ? -4.541 47.823 53.967 1.00 12.88 108 GLU A CA 1
ATOM 840 C C . GLU A 1 108 ? -5.543 46.810 53.469 1.00 12.66 108 GLU A C 1
ATOM 841 O O . GLU A 1 108 ? -5.326 46.197 52.427 1.00 12.12 108 GLU A O 1
ATOM 847 N N . GLY A 1 109 ? -6.661 46.658 54.181 1.00 11.79 109 GLY A N 1
ATOM 848 C CA . GLY A 1 109 ? -7.671 45.735 53.701 1.00 12.73 109 GLY A CA 1
ATOM 849 C C . GLY A 1 109 ? -8.975 45.950 54.442 1.00 12.71 109 GLY A C 1
ATOM 850 O O . GLY A 1 109 ? -9.029 45.966 55.682 1.00 13.91 109 GLY A O 1
ATOM 851 N N . GLU A 1 110 ? -10.030 46.053 53.651 1.00 12.46 110 GLU A N 1
ATOM 852 C CA . GLU A 1 110 ? -11.359 46.242 54.227 1.00 11.79 110 GLU A CA 1
ATOM 853 C C . GLU A 1 110 ? -11.875 44.877 54.682 1.00 11.77 110 GLU A C 1
ATOM 854 O O . GLU A 1 110 ? -11.880 43.907 53.922 1.00 10.90 110 GLU A O 1
ATOM 860 N N . VAL A 1 111 ? -12.329 44.805 55.916 1.00 9.94 111 VAL A N 1
ATOM 861 C CA . VAL A 1 111 ? -12.859 43.541 56.446 1.00 9.64 111 VAL A CA 1
ATOM 862 C C . VAL A 1 111 ? -14.278 43.173 56.039 1.00 10.67 111 VAL A C 1
ATOM 863 O O . VAL A 1 111 ? -15.178 43.954 56.337 1.00 12.15 111 VAL A O 1
ATOM 867 N N . PHE A 1 112 ? -14.355 41.909 55.538 1.00 11.09 112 PHE A N 1
ATOM 868 C CA . PHE A 1 112 ? -15.748 41.438 55.381 1.00 11.51 112 PHE A CA 1
ATOM 869 C C . PHE A 1 112 ? -15.990 40.679 56.660 1.00 11.52 112 PHE A C 1
ATOM 870 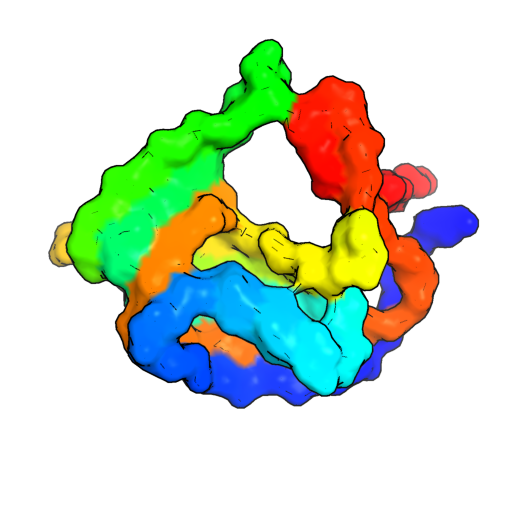O O . PHE A 1 112 ? -16.854 41.013 57.439 1.00 11.94 112 PHE A O 1
ATOM 878 N N . VAL A 1 113 ? -15.147 39.649 56.839 1.00 12.32 113 VAL A N 1
ATOM 879 C CA . VAL A 1 113 ? -15.139 38.847 58.087 1.00 11.64 113 VAL A CA 1
ATOM 880 C C . VAL A 1 113 ? -13.664 38.768 58.443 1.00 10.85 113 VAL A C 1
ATOM 881 O O . VAL A 1 113 ? -12.859 38.471 57.595 1.00 10.33 113 VAL A O 1
ATOM 885 N N . ALA A 1 114 ? -13.346 38.924 59.743 1.00 9.47 114 ALA A N 1
ATOM 886 C CA . ALA A 1 114 ? -11.941 38.746 60.181 1.00 9.26 114 ALA A CA 1
ATOM 887 C C . ALA A 1 114 ? -12.041 38.219 61.614 1.00 8.77 114 ALA A C 1
ATOM 888 O O . ALA A 1 114 ? -12.668 38.871 62.484 1.00 9.67 114 ALA A O 1
ATOM 890 N N . GLU A 1 115 ? -11.470 37.039 61.827 1.00 7.88 115 GLU A N 1
ATOM 891 C CA . GLU A 1 115 ? -11.488 36.347 63.086 1.00 7.74 115 GLU A CA 1
ATOM 892 C C . GLU A 1 115 ? -10.034 36.352 63.512 1.00 7.43 115 GLU A C 1
ATOM 893 O O . GLU A 1 115 ? -9.185 35.641 62.938 1.00 7.52 115 GLU A O 1
ATOM 899 N N . ILE A 1 116 ? -9.765 37.251 64.441 1.00 7.74 116 ILE A N 1
ATOM 900 C CA . ILE A 1 116 ? -8.409 37.518 64.907 1.00 8.03 116 ILE A CA 1
ATOM 901 C C . ILE A 1 116 ? -8.118 37.024 66.339 1.00 8.50 116 ILE A C 1
ATOM 902 O O . ILE A 1 116 ? -8.929 37.248 67.277 1.00 7.64 116 ILE A O 1
ATOM 907 N N . PHE A 1 117 ? -6.926 36.445 66.467 1.00 8.35 117 PHE A N 1
ATOM 908 C CA . PHE A 1 117 ? -6.359 35.994 67.726 1.00 8.16 117 PHE A CA 1
ATOM 909 C C . PHE A 1 117 ? -5.221 36.960 68.046 1.00 7.48 117 PHE A C 1
ATOM 910 O O . PHE A 1 117 ? -4.381 37.237 67.191 1.00 6.64 117 PHE A O 1
ATOM 918 N N . LEU A 1 118 ? -5.208 37.462 69.277 1.00 7.66 118 LEU A N 1
ATOM 919 C CA . LEU A 1 118 ? -4.203 38.430 69.694 1.00 7.64 118 LEU A CA 1
ATOM 920 C C . LEU A 1 118 ? -3.682 38.071 71.067 1.00 7.78 118 LEU A C 1
ATOM 921 O O . LEU A 1 118 ? -4.473 37.877 71.996 1.00 8.84 118 LEU A O 1
ATOM 926 N N . GLN A 1 119 ? -2.359 37.936 71.198 1.00 7.30 119 GLN A N 1
ATOM 927 C CA . GLN A 1 119 ? -1.726 37.568 72.458 1.00 7.47 119 GLN A CA 1
ATOM 928 C C . GLN A 1 119 ? -0.761 38.674 72.841 1.00 8.60 119 GLN A C 1
ATOM 929 O O . GLN A 1 119 ? 0.292 38.857 72.204 1.00 8.12 119 GLN A O 1
ATOM 935 N N . GLU A 1 120 ? -1.095 39.354 73.934 1.00 8.10 120 GLU A N 1
ATOM 936 C CA . GLU A 1 120 ? -0.238 40.406 74.448 1.00 8.19 120 GLU A CA 1
ATOM 937 C C . GLU A 1 120 ? 0.994 39.785 75.079 1.00 8.62 120 GLU A C 1
ATOM 938 O O . GLU A 1 120 ? 0.896 38.719 75.677 1.00 8.94 120 GLU A O 1
ATOM 944 N N . LEU A 1 121 ? 2.135 40.456 74.928 1.00 9.30 121 LEU A N 1
ATOM 945 C CA . LEU A 1 121 ? 3.400 40.062 75.554 1.00 9.43 121 LEU A CA 1
ATOM 946 C C . LEU A 1 121 ? 3.910 41.197 76.434 1.00 10.61 121 LEU A C 1
ATOM 947 O O . LEU A 1 121 ? 3.780 42.373 76.062 1.00 12.23 121 LEU A O 1
ATOM 952 N N . LYS A 1 122 ? 4.441 40.838 77.614 1.00 10.49 122 LYS A N 1
ATOM 953 C CA . LYS A 1 122 ? 4.883 41.800 78.617 1.00 10.75 122 LYS A CA 1
ATOM 954 C C . LYS A 1 122 ? 6.359 41.565 78.889 1.00 11.47 122 LYS A C 1
ATOM 955 O O . LYS A 1 122 ? 6.819 40.443 79.033 1.00 11.86 122 LYS A O 1
ATOM 961 N N . GLY A 1 123 ? 7.113 42.637 78.961 1.00 11.93 123 GLY A N 1
ATOM 962 C CA . GLY A 1 123 ? 8.525 42.511 79.255 1.00 12.67 123 GLY A CA 1
ATOM 963 C C . GLY A 1 123 ? 9.312 43.703 78.801 1.00 12.55 123 GLY A C 1
ATOM 964 O O . GLY A 1 123 ? 8.875 44.853 78.862 1.00 13.79 123 GLY A O 1
ATOM 965 N N . GLU A 1 124 ? 10.507 43.402 78.352 1.00 12.34 124 GLU A N 1
ATOM 966 C CA . GLU A 1 124 ? 11.456 44.393 77.932 1.00 12.78 124 GLU A CA 1
ATOM 967 C C . GLU A 1 124 ? 10.968 45.134 76.712 1.00 13.16 124 GLU A C 1
ATOM 968 O O . GLU A 1 124 ? 10.063 44.688 76.006 1.00 12.25 124 GLU A O 1
ATOM 974 N N . LYS A 1 125 ? 11.598 46.268 76.452 1.00 13.85 125 LYS A N 1
ATOM 975 C CA . LYS A 1 125 ? 11.259 47.073 75.316 1.00 14.09 125 LYS A CA 1
ATOM 976 C C . LYS A 1 125 ? 11.547 46.299 74.047 1.00 12.97 125 LYS A C 1
ATOM 977 O O . LYS A 1 125 ? 12.541 45.549 73.946 1.00 12.80 125 LYS A O 1
ATOM 983 N N . ILE A 1 126 ? 10.678 46.553 73.070 1.00 11.89 126 ILE A N 1
ATOM 984 C CA . ILE A 1 126 ? 10.781 45.949 71.747 1.00 11.86 126 ILE A CA 1
ATOM 985 C C . ILE A 1 126 ? 10.137 46.969 70.811 1.00 12.07 126 ILE A C 1
ATOM 986 O O . ILE A 1 126 ? 8.931 47.034 70.655 1.00 13.76 126 ILE A O 1
ATOM 991 N N . GLU A 1 127 ? 10.957 47.888 70.334 1.00 11.54 127 GLU A N 1
ATOM 992 C CA . GLU A 1 127 ? 10.453 49.043 69.587 1.00 11.44 127 GLU A CA 1
ATOM 993 C C . GLU A 1 127 ? 10.971 49.131 68.152 1.00 10.78 127 GLU A C 1
ATOM 994 O O . GLU A 1 127 ? 12.171 48.855 67.904 1.00 10.80 127 GLU A O 1
ATOM 1000 N N . ARG A 1 128 ? 10.086 49.506 67.222 1.00 10.73 128 ARG A N 1
ATOM 1001 C CA . ARG A 1 128 ? 10.477 49.695 65.832 1.00 10.63 128 ARG A CA 1
ATOM 1002 C C . ARG A 1 128 ? 11.118 51.060 65.662 1.00 12.09 128 ARG A C 1
ATOM 1003 O O . ARG A 1 128 ? 10.508 52.083 65.978 1.00 12.79 128 ARG A O 1
ATOM 1011 N N . LYS A 1 129 ? 12.353 51.064 65.203 1.00 10.94 129 LYS A N 1
ATOM 1012 C CA . LYS A 1 129 ? 13.073 52.310 64.944 1.00 12.33 129 LYS A CA 1
ATOM 1013 C C . LYS A 1 129 ? 13.626 52.289 63.550 1.00 12.35 129 LYS A C 1
ATOM 1014 O O . LYS A 1 129 ? 13.879 51.221 62.979 1.00 12.11 129 LYS A O 1
ATOM 1020 N N . PRO A 1 130 ? 13.850 53.457 62.968 1.00 13.76 130 PRO A N 1
ATOM 1021 C CA . PRO A 1 130 ? 14.418 53.511 61.615 1.00 15.18 130 PRO A CA 1
ATOM 1022 C C . PRO A 1 130 ? 15.737 52.778 61.450 1.00 16.00 130 PRO A C 1
ATOM 1023 O O . PRO A 1 130 ? 16.558 52.719 62.379 1.00 15.55 130 PRO A O 1
ATOM 1027 N N . THR A 1 131 ? 15.939 52.241 60.245 1.00 17.05 131 THR A N 1
ATOM 1028 C CA . THR A 1 131 ? 17.175 51.541 59.906 1.00 17.97 131 THR A CA 1
ATOM 1029 C C . THR A 1 131 ? 17.613 51.990 58.509 1.00 18.51 131 THR A C 1
ATOM 1030 O O . THR A 1 131 ? 16.872 52.606 57.771 1.00 18.90 131 THR A O 1
ATOM 1034 N N . LYS A 1 132 ? 18.833 51.642 58.183 1.00 21.65 132 LYS A N 1
ATOM 1035 C CA . LYS A 1 132 ? 19.427 51.977 56.894 1.00 23.13 132 LYS A CA 1
ATOM 1036 C C . LYS A 1 132 ? 18.616 51.367 55.753 1.00 23.86 132 LYS A C 1
ATOM 1037 O O . LYS A 1 132 ? 18.570 51.917 54.645 1.00 25.06 132 LYS A O 1
ATOM 1043 N N . TYR A 1 133 ? 17.920 50.264 56.038 1.00 23.76 133 TYR A N 1
ATOM 1044 C CA . TYR A 1 133 ? 17.109 49.617 55.002 1.00 23.29 133 TYR A CA 1
ATOM 1045 C C . TYR A 1 133 ? 15.863 50.415 54.598 1.00 22.29 133 TYR A C 1
ATOM 1046 O O . TYR A 1 133 ? 15.253 50.134 53.584 1.00 23.53 133 TYR A O 1
ATOM 1055 N N . GLY A 1 134 ? 15.459 51.401 55.394 1.00 20.52 134 GLY A N 1
ATOM 1056 C CA . GLY A 1 134 ? 14.223 52.095 55.193 1.00 19.44 134 GLY A CA 1
ATOM 1057 C C . GLY A 1 134 ? 13.057 51.341 55.800 1.00 18.22 134 GLY A C 1
ATOM 1058 O O . GLY A 1 134 ? 11.922 51.652 55.504 1.00 20.30 134 GLY A O 1
ATOM 1059 N N . LEU A 1 135 ? 13.359 50.359 56.646 1.00 16.87 135 LEU A N 1
ATOM 1060 C CA . LEU A 1 135 ? 12.340 49.645 57.410 1.00 15.37 135 LEU A CA 1
ATOM 1061 C C . LEU A 1 135 ? 12.472 50.017 58.876 1.00 13.91 135 LEU A C 1
ATOM 1062 O O . LEU A 1 135 ? 13.584 50.143 59.366 1.00 13.49 135 LEU A O 1
ATOM 1067 N N . ALA A 1 136 ? 11.338 50.104 59.575 1.00 12.72 136 ALA A N 1
ATOM 1068 C CA . ALA A 1 136 ? 11.359 50.360 61.023 1.00 11.30 136 ALA A CA 1
ATOM 1069 C C . ALA A 1 136 ? 11.390 49.000 61.696 1.00 12.17 136 ALA A C 1
ATOM 1070 O O . ALA A 1 136 ? 10.438 48.226 61.561 1.00 11.71 136 ALA A O 1
ATOM 1072 N N . LEU A 1 137 ? 12.508 48.710 62.348 1.00 11.11 137 LEU A N 1
ATOM 1073 C CA . LEU A 1 137 ? 12.707 47.375 62.953 1.00 11.17 137 LEU A CA 1
ATOM 1074 C C . LEU A 1 137 ? 13.117 47.417 64.403 1.00 10.94 137 LEU A C 1
ATOM 1075 O O . LEU A 1 137 ? 13.633 48.415 64.895 1.00 11.45 137 LEU A O 1
ATOM 1080 N N . TRP A 1 138 ? 12.901 46.304 65.101 1.00 10.54 138 TRP A N 1
ATOM 1081 C CA . TRP A 1 138 ? 13.373 46.111 66.462 1.00 9.26 138 TRP A CA 1
ATOM 1082 C C . TRP A 1 138 ? 14.890 45.903 66.469 1.00 9.59 138 TRP A C 1
ATOM 1083 O O . TRP A 1 138 ? 15.463 45.491 65.463 1.00 9.97 138 TRP A O 1
ATOM 1094 N N . GLU A 1 139 ? 15.472 46.032 67.653 1.00 10.39 139 GLU A N 1
ATOM 1095 C CA . GLU A 1 139 ? 16.902 45.703 67.808 1.00 11.38 139 GLU A CA 1
ATOM 1096 C C . GLU A 1 139 ? 16.944 44.189 67.701 1.00 11.64 139 GLU A C 1
ATOM 1097 O O . GLU A 1 139 ? 16.110 43.494 68.292 1.00 11.72 139 GLU A O 1
ATOM 1103 N N . GLU A 1 140 ? 17.860 43.681 66.891 1.00 11.37 140 GLU A N 1
ATOM 1104 C CA . GLU A 1 140 ? 17.964 42.250 66.658 1.00 11.16 140 GLU A CA 1
ATOM 1105 C C . GLU A 1 140 ? 18.433 41.497 67.885 1.00 11.57 140 GLU A C 1
ATOM 1106 O O . GLU A 1 140 ? 19.085 42.064 68.796 1.00 12.79 140 GLU A O 1
ATOM 1112 N N . LEU A 1 141 ? 18.147 40.190 67.862 1.00 11.04 141 LEU A N 1
ATOM 1113 C CA . LEU A 1 141 ? 18.590 39.285 68.920 1.00 11.76 141 LEU A CA 1
ATOM 1114 C C . LEU A 1 141 ? 19.811 38.549 68.357 1.00 12.16 141 LEU A C 1
ATOM 1115 O O . LEU A 1 141 ? 19.702 37.644 67.537 1.00 11.25 141 LEU A O 1
ATOM 1120 N N . LYS A 1 142 ? 21.000 38.983 68.778 1.00 13.36 142 LYS A N 1
ATOM 1121 C CA . LYS A 1 142 ? 22.234 38.409 68.256 1.00 15.30 142 LYS A CA 1
ATOM 1122 C C . LYS A 1 142 ? 22.642 37.309 69.222 1.00 14.97 142 LYS A C 1
ATOM 1123 O O . LYS A 1 142 ? 22.820 37.577 70.410 1.00 17.05 142 LYS A O 1
ATOM 1129 N N . LEU A 1 143 ? 22.787 36.071 68.731 1.00 15.97 143 LEU A N 1
ATOM 1130 C CA . LEU A 1 143 ? 23.200 34.949 69.577 1.00 16.45 143 LEU A CA 1
ATOM 1131 C C . LEU A 1 143 ? 24.685 35.028 69.945 1.00 17.34 143 LEU A C 1
ATOM 1132 O O . LEU A 1 143 ? 25.025 34.441 70.967 1.00 18.41 143 LEU A O 1
#

Secondary structure (DSSP, 8-state):
-----EEEEEEEEEEEPTT-BHHHHHHHHHHHHT--SEEEEEEEEEEEEEEEEEETTTTEEEEEE--SEEEEEEEEEEEEEETTEEEEEEEEEEE-TTS-EEEEEEEEEEEEEEEEEEEEEEES--EEB--TTS--BPPP---

InterPro domains:
  IPR005175 PPC domain [PF03479] (10-122)
  IPR005175 PPC domain [PS51742] (6-141)
  IPR005175 PPC domain [cd11378] (10-121)
  IPR025707 Predicted DNA-binding protein with PD1-like DNA-binding motif [PIRSF016702] (10-139)

Nearest PDB structures (foldseek):
  2dt4-assembly1_A  TM=1.007E+00  e=3.906E-27  Pyrococcus horikoshii
  2h6l-assembly1_C  TM=9.382E-01  e=8.798E-16  Archaeoglobus fulgidus
  3htn-assembly1_C  TM=8.757E-01  e=1.073E-11  Bacteroides thetaiotaomicron VPI-5482
  3htn-assembly1_B  TM=8.572E-01  e=5.461E-11  Bacteroides thetaiotaomicron VPI-5482
  3hwu-assembly1_A  TM=8.404E-01  e=1.510E-10  Cupriavidus pinatubonensis JMP134

Foldseek 3Di:
DDDPDWDWDDKDKDKDDAFDKVQVVVQVVCVVVVFAKKKKKKWAKWAQWKAWDADQVVLGTDIDTDHGIWTFPMKTWMWHAEPHGTGTWIKTWTQDPVGDIDIHTTPITGGRIMIMIMIGTHDDHFYFPDDPSNGGGGDDDDD

CATH classification: 3.30.1330.80

Sequence (143 aa):
MVTGMFSLGRTYLFRVPEGEELLTYIKNFCKKEGIETAIINGIGTLKNPKIGYFLEEKKEYKVIPLKGSYELISLIGNVSLKDGEPFVHAHVSLGNEEGIVFGGHLVEGEVFVAEIFLQELKGEKIERKPTKYGLALWEELKL

B-factor: mean 14.73, std 7.41, range [6.06, 44.48]